Protein AF-A0A954UYK5-F1 (afdb_monomer_lite)

pLDDT: mean 74.98, std 15.89, range [38.41, 96.38]

Sequence (122 aa):
MGLGYKLRANPGLLRFLISVLLWGFVVPGYAGLLPGNFLPNADLELDADGDGQPDGWTHSGPLSAARWEASHAVSGKHNLALADSSLSSWAAWSTEVELPRVMPELEVQWNWGYTITSHNVD

Foldseek 3Di:
DDDDDDPDDDVVVVVVVVVCVVVVPPPPPQLPDPPPDQQPQSNQQDDPVPPQGRPQKDKDWDCQQWDFDQPQDPVSGTDTDGDDPDPPTDIDIDGDGDDPPDDPDDDDDDDDDDDDDDDDDD

Radius of gyration: 23.63 Å; chains: 1; bounding box: 48×68×62 Å

Structure (mmCIF, N/CA/C/O backbone):
data_AF-A0A954UYK5-F1
#
_entry.id   AF-A0A954UYK5-F1
#
loop_
_atom_site.group_PDB
_atom_site.id
_atom_site.type_symbol
_atom_site.label_atom_id
_atom_site.label_alt_id
_atom_site.label_comp_id
_atom_site.label_asym_id
_atom_site.label_entity_id
_atom_site.label_seq_id
_atom_site.pdbx_PDB_ins_code
_atom_site.Cartn_x
_atom_site.Cartn_y
_atom_site.Cartn_z
_atom_site.occupancy
_atom_site.B_iso_or_equiv
_atom_site.auth_seq_id
_atom_site.auth_comp_id
_atom_site.auth_asym_id
_atom_site.auth_atom_id
_atom_site.pdbx_PDB_model_num
ATOM 1 N N . MET A 1 1 ? 9.962 -52.327 48.344 1.00 38.41 1 MET A N 1
ATOM 2 C CA . MET A 1 1 ? 10.567 -51.018 48.678 1.00 38.41 1 MET A CA 1
ATOM 3 C C . MET A 1 1 ? 10.484 -50.136 47.441 1.00 38.41 1 MET A C 1
ATOM 5 O O . MET A 1 1 ? 11.204 -50.400 46.492 1.00 38.41 1 MET A O 1
ATOM 9 N N . GLY A 1 2 ? 9.553 -49.180 47.393 1.00 38.91 2 GLY A N 1
ATOM 10 C CA . GLY A 1 2 ? 9.408 -48.250 46.266 1.00 38.91 2 GLY A CA 1
ATOM 11 C C . GLY A 1 2 ? 9.850 -46.853 46.686 1.00 38.91 2 GLY A C 1
ATOM 12 O O . GLY A 1 2 ? 9.226 -46.255 47.559 1.00 38.91 2 GLY A O 1
ATOM 13 N N . LEU A 1 3 ? 10.940 -46.350 46.107 1.00 40.41 3 LEU A N 1
ATOM 14 C CA . LEU A 1 3 ? 11.409 -44.979 46.306 1.00 40.41 3 LEU A CA 1
ATOM 15 C C . LEU A 1 3 ? 10.519 -44.030 45.491 1.00 40.41 3 LEU A C 1
ATOM 17 O O . LEU A 1 3 ? 10.694 -43.881 44.287 1.00 40.41 3 LEU A O 1
ATOM 21 N N . GLY A 1 4 ? 9.542 -43.405 46.149 1.00 42.91 4 GLY A N 1
ATOM 22 C CA . GLY A 1 4 ? 8.750 -42.326 45.561 1.00 42.91 4 GLY A CA 1
ATOM 23 C C . GLY A 1 4 ? 9.533 -41.015 45.584 1.00 42.91 4 GLY A C 1
ATOM 24 O O . GLY A 1 4 ? 9.696 -40.407 46.643 1.00 42.91 4 GLY A O 1
ATOM 25 N N . TYR A 1 5 ? 10.010 -40.556 44.429 1.00 44.91 5 TYR A N 1
ATOM 26 C CA . TYR A 1 5 ? 10.585 -39.220 44.285 1.00 44.91 5 TYR A CA 1
AT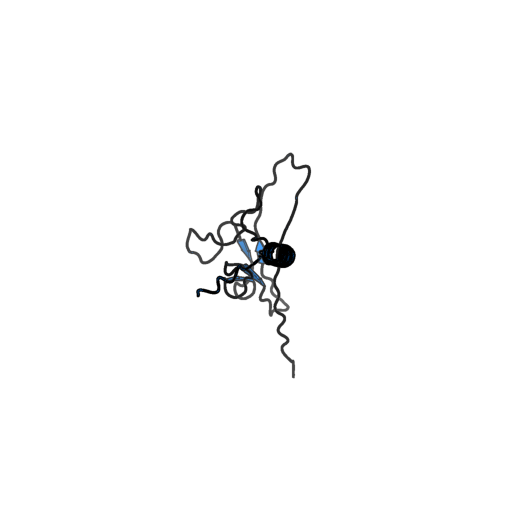OM 27 C C . TYR A 1 5 ? 9.456 -38.179 44.289 1.00 44.91 5 TYR A C 1
ATOM 29 O O . TYR A 1 5 ? 8.646 -38.090 43.369 1.00 44.91 5 TYR A O 1
ATOM 37 N N . LYS A 1 6 ? 9.383 -37.370 45.349 1.00 52.56 6 LYS A N 1
ATOM 38 C CA . LYS A 1 6 ? 8.531 -36.176 45.370 1.00 52.56 6 LYS A CA 1
ATOM 39 C C . LYS A 1 6 ? 9.263 -35.058 44.634 1.00 52.56 6 LYS A C 1
ATOM 41 O O . LYS A 1 6 ? 10.143 -34.420 45.208 1.00 52.56 6 LYS A O 1
ATOM 46 N N . LEU A 1 7 ? 8.903 -34.818 43.375 1.00 47.38 7 LEU A N 1
ATOM 47 C CA . LEU A 1 7 ? 9.317 -33.613 42.656 1.00 47.38 7 LEU A CA 1
ATOM 48 C C . LEU A 1 7 ? 8.713 -32.398 43.376 1.00 47.38 7 LEU A C 1
ATOM 50 O O . LEU A 1 7 ? 7.509 -32.160 43.315 1.00 47.38 7 LEU A O 1
ATOM 54 N N . ARG A 1 8 ? 9.536 -31.644 44.112 1.00 56.22 8 ARG A N 1
ATOM 55 C CA . ARG A 1 8 ? 9.142 -30.329 44.630 1.00 56.22 8 ARG A CA 1
ATOM 56 C C . ARG A 1 8 ? 9.348 -29.317 43.510 1.00 56.22 8 ARG A C 1
ATOM 58 O O . ARG A 1 8 ? 10.484 -29.043 43.136 1.00 56.22 8 ARG A O 1
ATOM 65 N N . ALA A 1 9 ? 8.258 -28.778 42.972 1.00 58.56 9 ALA A N 1
ATOM 66 C CA . ALA A 1 9 ? 8.327 -27.678 42.018 1.00 58.56 9 ALA A CA 1
ATOM 67 C C . ALA A 1 9 ? 9.021 -26.474 42.678 1.00 58.56 9 ALA A C 1
ATOM 69 O O . ALA A 1 9 ? 8.611 -26.031 43.752 1.00 58.56 9 ALA A O 1
ATOM 70 N N . ASN A 1 10 ? 10.086 -25.965 42.054 1.00 66.31 10 ASN A N 1
ATOM 71 C CA . ASN A 1 10 ? 10.761 -24.754 42.504 1.00 66.31 10 ASN A CA 1
ATOM 72 C C . ASN A 1 10 ? 9.931 -23.541 42.044 1.00 66.31 10 ASN A C 1
ATOM 74 O O . ASN A 1 10 ? 9.860 -23.285 40.838 1.00 66.31 10 ASN A O 1
ATOM 78 N N . PRO A 1 11 ? 9.316 -22.775 42.962 1.00 64.06 11 PRO A N 1
ATOM 79 C CA . PRO A 1 11 ? 8.479 -21.637 42.591 1.00 64.06 11 PRO A CA 1
ATOM 80 C C . PRO A 1 11 ? 9.265 -20.540 41.855 1.00 64.06 11 PRO A C 1
ATOM 82 O O . PRO A 1 11 ? 8.666 -19.782 41.098 1.00 64.06 11 PRO A O 1
ATOM 85 N N . GLY A 1 12 ? 10.593 -20.473 42.016 1.00 68.56 12 GLY A N 1
ATOM 86 C CA . GLY A 1 12 ? 11.458 -19.570 41.251 1.00 68.56 12 GLY A CA 1
ATOM 87 C C . GLY A 1 12 ? 11.610 -19.980 39.784 1.00 68.56 12 GLY A C 1
ATOM 88 O O . GLY A 1 12 ? 11.553 -19.125 38.907 1.00 68.56 12 GLY A O 1
ATOM 89 N N . LEU A 1 13 ? 11.711 -21.286 39.507 1.00 65.88 13 LEU A N 1
ATOM 90 C CA . LEU A 1 13 ? 11.772 -21.817 38.140 1.00 65.88 13 LEU A CA 1
ATOM 91 C C . LEU A 1 13 ? 10.428 -21.633 37.420 1.00 65.88 13 LEU A C 1
ATOM 93 O O . LEU A 1 13 ? 10.399 -21.244 36.259 1.00 65.88 13 LEU A O 1
ATOM 97 N N . LEU A 1 14 ? 9.315 -21.841 38.131 1.00 62.91 14 LEU A N 1
ATOM 98 C CA . LEU A 1 14 ? 7.973 -21.612 37.592 1.00 62.91 14 LEU A CA 1
ATOM 99 C C . LEU A 1 14 ? 7.749 -20.133 37.240 1.00 62.91 14 LEU A C 1
ATOM 101 O O . LEU A 1 14 ? 7.229 -19.829 36.173 1.00 62.91 14 LEU A O 1
ATOM 105 N N . ARG A 1 15 ? 8.187 -19.210 38.106 1.00 59.28 15 ARG A N 1
ATOM 106 C CA . ARG A 1 15 ? 8.111 -17.764 37.841 1.00 59.28 15 ARG A CA 1
ATOM 107 C C . ARG A 1 15 ? 8.993 -17.349 36.669 1.00 59.28 15 ARG A C 1
ATOM 109 O O . ARG A 1 15 ? 8.542 -16.577 35.838 1.00 59.28 15 ARG A O 1
ATOM 116 N N . PHE A 1 16 ? 10.207 -17.890 36.570 1.00 65.56 16 PHE A N 1
ATOM 117 C CA . PHE A 1 16 ? 11.097 -17.629 35.440 1.00 65.56 16 PHE A CA 1
ATOM 118 C C . PHE A 1 16 ? 10.498 -18.118 34.114 1.00 65.56 16 PHE A C 1
ATOM 120 O O . PHE A 1 16 ? 10.475 -17.367 33.145 1.00 65.56 16 PHE A O 1
ATOM 127 N N . LEU A 1 17 ? 9.936 -19.331 34.084 1.00 65.81 17 LEU A N 1
ATOM 128 C CA . LEU A 1 17 ? 9.282 -19.876 32.892 1.00 65.81 17 LEU A CA 1
ATOM 129 C C . LEU A 1 17 ? 8.042 -19.067 32.489 1.00 65.81 17 LEU A C 1
ATOM 131 O O . LEU A 1 17 ? 7.864 -18.812 31.305 1.00 65.81 17 LEU A O 1
ATOM 135 N N . ILE A 1 18 ? 7.231 -18.603 33.447 1.00 64.50 18 ILE A N 1
ATOM 136 C CA . ILE A 1 18 ? 6.086 -17.717 33.169 1.00 64.50 18 ILE A CA 1
ATOM 137 C C . ILE A 1 18 ? 6.559 -16.362 32.621 1.00 64.50 18 ILE A C 1
ATOM 139 O O . ILE A 1 18 ? 5.990 -15.870 31.653 1.00 64.50 18 ILE A O 1
ATOM 143 N N . SER A 1 19 ? 7.618 -15.773 33.184 1.00 60.84 19 SER A N 1
ATOM 144 C CA . SER A 1 19 ? 8.166 -14.500 32.697 1.00 60.84 19 SER A CA 1
ATOM 145 C C . SER A 1 19 ? 8.740 -14.609 31.281 1.00 60.84 19 SER A C 1
ATOM 147 O O . SER A 1 19 ? 8.530 -13.709 30.474 1.00 60.84 19 SER A O 1
ATOM 149 N N . VAL A 1 20 ? 9.418 -15.716 30.957 1.00 60.50 20 VAL A N 1
ATOM 150 C CA . VAL A 1 20 ? 9.919 -15.992 29.598 1.00 60.50 20 VAL A CA 1
ATOM 151 C C . VAL A 1 20 ? 8.761 -16.250 28.626 1.00 60.50 20 VAL A C 1
ATOM 153 O O . VAL A 1 20 ? 8.803 -15.777 27.493 1.00 60.50 20 VAL A O 1
ATOM 156 N N . LEU A 1 21 ? 7.692 -16.919 29.074 1.00 58.28 21 LEU A N 1
ATOM 157 C CA . LEU A 1 21 ? 6.490 -17.145 28.267 1.00 58.28 21 LEU A CA 1
ATOM 158 C C . LEU A 1 21 ? 5.724 -15.841 27.978 1.00 58.28 21 LEU A C 1
ATOM 160 O O . LEU A 1 21 ? 5.160 -15.704 26.902 1.00 58.28 21 LEU A O 1
ATOM 164 N N . LEU A 1 22 ? 5.717 -14.876 28.906 1.00 55.53 22 LEU A N 1
ATOM 165 C CA . LEU A 1 22 ? 5.015 -13.593 28.742 1.00 55.53 22 LEU A CA 1
ATOM 166 C C . LEU A 1 22 ? 5.802 -12.561 27.916 1.00 55.53 22 LEU A C 1
ATOM 168 O O . LEU A 1 22 ? 5.189 -11.720 27.270 1.00 55.53 22 LEU A O 1
ATOM 172 N N . TRP A 1 23 ? 7.138 -12.627 27.899 1.00 46.75 23 TRP A N 1
ATOM 173 C CA . TRP A 1 23 ? 7.978 -11.755 27.060 1.00 46.75 23 TRP A CA 1
ATOM 174 C C . TRP A 1 23 ? 8.178 -12.282 25.631 1.00 46.75 23 TRP A C 1
ATOM 176 O O . TRP A 1 23 ? 8.479 -11.503 24.731 1.00 46.75 23 TRP A O 1
ATOM 186 N N . GLY A 1 24 ? 8.003 -13.588 25.403 1.00 44.66 24 GLY A N 1
ATOM 187 C CA . GLY A 1 24 ? 8.204 -14.220 24.093 1.00 44.66 24 GLY A CA 1
ATOM 188 C C . GLY A 1 24 ? 7.113 -13.948 23.049 1.00 44.66 24 GLY A C 1
ATOM 189 O O . GLY A 1 24 ? 7.281 -14.340 21.900 1.00 44.66 24 GLY A O 1
ATOM 190 N N . PHE A 1 25 ? 6.016 -13.280 23.420 1.00 47.06 25 PHE A N 1
ATOM 191 C CA . PHE A 1 25 ? 4.889 -12.971 22.530 1.00 47.06 25 PHE A CA 1
ATOM 192 C C . PHE A 1 25 ? 4.683 -11.464 22.352 1.00 47.06 25 PHE A C 1
ATOM 194 O O . PHE A 1 25 ? 3.552 -10.979 22.360 1.00 47.06 25 PHE A O 1
ATOM 201 N N . VAL A 1 26 ? 5.757 -10.702 22.124 1.00 45.03 26 VAL A N 1
ATOM 202 C CA . VAL A 1 26 ? 5.592 -9.466 21.346 1.00 45.03 26 VAL A CA 1
ATOM 203 C C . VAL A 1 26 ? 5.371 -9.905 19.904 1.00 45.03 26 VAL A C 1
ATOM 205 O O . VAL A 1 26 ? 6.298 -9.992 19.103 1.00 45.03 26 VAL A O 1
ATOM 208 N N . VAL A 1 27 ? 4.133 -10.289 19.603 1.00 51.66 27 VAL A N 1
ATOM 209 C CA . VAL A 1 27 ? 3.691 -10.454 18.224 1.00 51.66 27 VAL A CA 1
ATOM 210 C C . VAL A 1 27 ? 3.834 -9.067 17.597 1.00 51.66 27 VAL A C 1
ATOM 212 O O . VAL A 1 27 ? 3.287 -8.121 18.172 1.00 51.66 27 VAL A O 1
ATOM 215 N N . PRO A 1 28 ? 4.595 -8.894 16.499 1.00 54.81 28 PRO A N 1
ATOM 216 C CA . PRO A 1 28 ? 4.619 -7.628 15.781 1.00 54.81 28 PRO A CA 1
ATOM 217 C C . PRO A 1 28 ? 3.167 -7.236 15.543 1.00 54.81 28 PRO A C 1
ATOM 219 O O . PRO A 1 28 ? 2.426 -8.024 14.956 1.00 54.81 28 PRO A O 1
ATOM 222 N N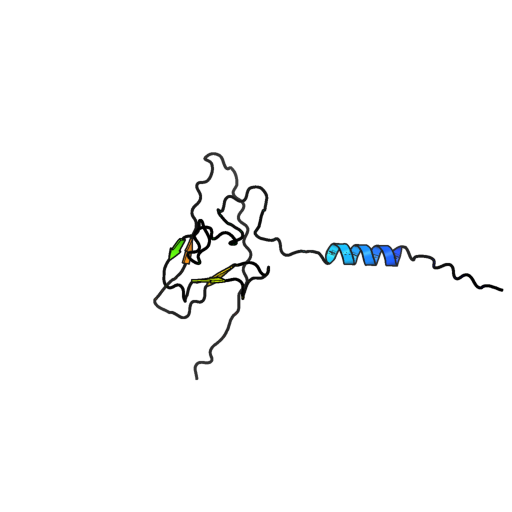 . GLY A 1 29 ? 2.739 -6.099 16.099 1.00 49.84 29 GLY A N 1
ATOM 223 C CA . GLY A 1 29 ? 1.351 -5.665 16.014 1.00 49.84 29 GLY A CA 1
ATOM 224 C C . GLY A 1 29 ? 0.931 -5.690 14.553 1.00 49.84 29 GLY A C 1
ATOM 225 O O . GLY A 1 29 ? 1.469 -4.940 13.739 1.00 49.84 29 GLY A O 1
ATOM 226 N N . TYR A 1 30 ? 0.043 -6.621 14.204 1.00 56.47 30 TYR A N 1
ATOM 227 C CA . TYR A 1 30 ? -0.464 -6.728 12.850 1.00 56.47 30 TYR A CA 1
ATOM 228 C C . TYR A 1 30 ? -1.179 -5.413 12.524 1.00 56.47 30 TYR A C 1
ATOM 230 O O . TYR A 1 30 ? -1.981 -4.935 13.319 1.00 56.47 30 TYR A O 1
ATOM 238 N N . ALA A 1 31 ? -0.921 -4.842 11.344 1.00 53.12 31 ALA A N 1
ATOM 239 C CA . ALA A 1 31 ? -1.665 -3.675 10.852 1.00 53.12 31 ALA A CA 1
ATOM 240 C C . ALA A 1 31 ? -3.180 -3.958 10.718 1.00 53.12 31 ALA A C 1
ATOM 242 O O . ALA A 1 31 ? -3.999 -3.042 10.637 1.00 53.12 31 ALA A O 1
ATOM 243 N N . GLY A 1 32 ? -3.562 -5.239 10.759 1.00 53.28 32 GLY A N 1
ATOM 244 C CA . GLY A 1 32 ? -4.939 -5.673 10.896 1.00 53.28 32 GLY A CA 1
ATOM 245 C C . GLY A 1 32 ? -5.481 -5.413 12.300 1.00 53.28 32 GLY A C 1
ATOM 246 O O . GLY A 1 32 ? -5.211 -6.175 13.225 1.00 53.28 32 GLY A O 1
ATOM 247 N N 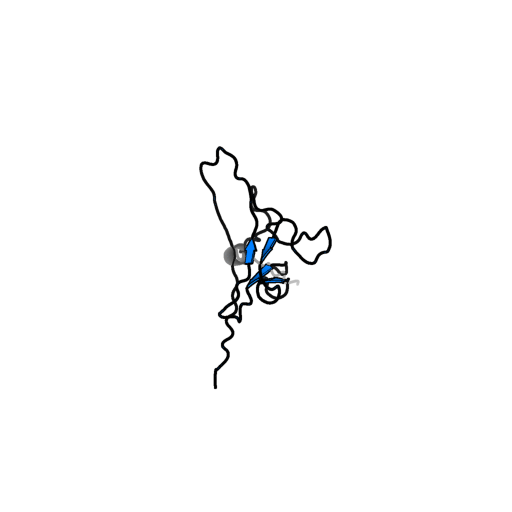. LEU A 1 33 ? -6.354 -4.406 12.378 1.00 54.41 33 LEU A N 1
ATOM 248 C CA . LEU A 1 33 ? -7.404 -4.248 13.390 1.00 54.41 33 LEU A CA 1
ATOM 249 C C . LEU A 1 33 ? -6.968 -3.680 14.744 1.00 54.41 33 LEU A C 1
ATOM 251 O O . LEU A 1 33 ? -7.379 -4.174 15.794 1.00 54.41 33 LEU A O 1
ATOM 255 N N . LEU A 1 34 ? -6.263 -2.547 14.741 1.00 64.38 34 LEU A N 1
ATOM 256 C CA . LEU A 1 34 ? -6.528 -1.596 15.822 1.00 64.38 34 LEU A CA 1
ATOM 257 C C . LEU A 1 34 ? -8.014 -1.196 15.731 1.00 64.38 34 LEU A C 1
ATOM 259 O O . LEU A 1 34 ? -8.465 -0.805 14.646 1.00 64.38 34 LEU A O 1
ATOM 263 N N . PRO A 1 35 ? -8.808 -1.334 16.811 1.00 67.81 35 PRO A N 1
ATOM 264 C CA . PRO A 1 35 ? -10.184 -0.855 16.816 1.00 67.81 35 PRO A CA 1
ATOM 265 C C . PRO A 1 35 ? -10.218 0.621 16.408 1.00 67.81 35 PRO A C 1
ATOM 267 O O . PRO A 1 35 ? -9.541 1.440 17.019 1.00 67.81 35 PRO A O 1
ATOM 270 N N . GLY A 1 36 ? -10.990 0.952 15.372 1.00 72.19 36 GLY A N 1
ATOM 271 C CA . GLY A 1 36 ? -11.055 2.317 14.841 1.00 72.19 36 GLY A CA 1
ATOM 272 C C . GLY A 1 36 ? -10.054 2.643 13.727 1.00 72.19 36 GLY A C 1
ATOM 273 O O . GLY A 1 36 ? -9.856 3.819 13.449 1.00 72.19 36 GLY A O 1
ATOM 274 N N . ASN A 1 37 ? -9.440 1.652 13.068 1.00 79.75 37 ASN A N 1
ATOM 275 C CA . ASN A 1 37 ? -8.678 1.918 11.846 1.00 79.75 37 ASN A CA 1
ATOM 276 C C . ASN A 1 37 ? -9.610 2.451 10.739 1.00 79.75 37 ASN A C 1
ATOM 278 O O . ASN A 1 37 ? -10.592 1.801 10.380 1.00 79.75 37 ASN A O 1
ATOM 282 N N . PHE A 1 38 ? -9.301 3.643 10.231 1.00 83.50 38 PHE A N 1
ATOM 283 C CA . PHE A 1 38 ? -10.084 4.322 9.199 1.00 83.50 38 PHE A CA 1
ATOM 284 C C . PHE A 1 38 ? -9.642 3.954 7.781 1.00 83.50 38 PHE A C 1
ATOM 286 O O . PHE A 1 38 ? -10.384 4.204 6.835 1.00 83.50 38 PHE A O 1
ATOM 293 N N . LEU A 1 39 ? -8.448 3.378 7.614 1.00 87.38 39 LEU A N 1
ATOM 294 C CA . LEU A 1 39 ? -7.954 3.016 6.292 1.00 87.38 39 LEU A CA 1
ATOM 295 C C . LEU A 1 39 ? -8.758 1.830 5.734 1.00 87.38 39 LEU A C 1
ATOM 297 O O . LEU A 1 39 ? -8.874 0.802 6.413 1.00 87.38 39 LEU A O 1
ATOM 301 N N . PRO A 1 40 ? -9.304 1.938 4.510 1.00 88.88 40 PRO A N 1
ATOM 302 C CA . PRO A 1 40 ? -9.928 0.798 3.857 1.00 88.88 40 PRO A CA 1
ATOM 303 C C . PRO A 1 40 ? -8.871 -0.280 3.607 1.00 88.88 40 PRO A C 1
ATOM 305 O O . PRO A 1 40 ? -7.731 0.028 3.262 1.00 88.88 40 PRO A O 1
ATOM 308 N N . ASN A 1 41 ? -9.251 -1.547 3.806 1.00 90.19 41 ASN A N 1
ATOM 309 C CA . ASN A 1 41 ? -8.390 -2.700 3.523 1.00 90.19 41 ASN A CA 1
ATOM 310 C C . ASN A 1 41 ? -6.962 -2.539 4.091 1.00 90.19 41 ASN A C 1
ATOM 312 O O . ASN A 1 41 ? -5.964 -2.751 3.407 1.00 90.19 41 ASN A O 1
ATOM 316 N N . ALA A 1 42 ? -6.853 -2.078 5.342 1.00 87.44 42 ALA A N 1
ATOM 317 C CA . ALA A 1 42 ? -5.569 -1.716 5.945 1.00 87.44 42 ALA A CA 1
ATOM 318 C C . ALA A 1 42 ? -4.612 -2.902 6.154 1.00 87.44 42 ALA A C 1
ATOM 320 O O . ALA A 1 42 ? -3.425 -2.698 6.410 1.00 87.44 42 ALA A O 1
ATOM 321 N N . ASP A 1 43 ? -5.121 -4.134 6.093 1.00 87.00 43 ASP A N 1
ATOM 322 C CA . ASP A 1 43 ? -4.306 -5.343 6.128 1.00 87.00 43 ASP A CA 1
ATOM 323 C C . ASP A 1 43 ? -3.939 -5.877 4.739 1.00 87.00 43 ASP A C 1
ATOM 325 O O . ASP A 1 43 ? -3.155 -6.819 4.686 1.00 87.00 43 ASP A O 1
ATOM 329 N N . LEU A 1 44 ? -4.420 -5.227 3.669 1.00 91.62 44 LEU A N 1
ATOM 330 C CA . LEU A 1 44 ? -4.065 -5.464 2.267 1.00 91.62 44 LEU A CA 1
ATOM 331 C C . LEU A 1 44 ? -4.441 -6.856 1.749 1.00 91.62 44 LEU A C 1
ATOM 333 O O . LEU A 1 44 ? -3.815 -7.339 0.812 1.00 91.62 44 LEU A O 1
ATOM 337 N N . GLU A 1 45 ? -5.434 -7.511 2.349 1.00 92.38 45 GLU A N 1
ATOM 338 C CA . GLU A 1 45 ? -5.807 -8.890 2.000 1.00 92.38 45 GLU A CA 1
ATOM 339 C C . GLU A 1 45 ? -7.033 -8.986 1.089 1.00 92.38 45 GLU A C 1
ATOM 341 O O . GLU A 1 45 ? -7.326 -10.066 0.573 1.00 92.38 45 GLU A O 1
ATOM 346 N N . LEU A 1 46 ? -7.778 -7.894 0.918 1.00 94.06 46 LEU A N 1
ATOM 347 C CA . LEU A 1 46 ? -8.973 -7.880 0.081 1.00 94.06 46 LEU A CA 1
ATOM 348 C C . LEU A 1 46 ? -8.627 -7.504 -1.367 1.00 94.06 46 LEU A C 1
ATOM 350 O O . LEU A 1 46 ? -8.055 -6.444 -1.594 1.00 94.06 46 LEU A O 1
ATOM 354 N N . ASP A 1 47 ? -9.026 -8.362 -2.303 1.00 95.25 47 ASP A N 1
ATOM 355 C CA . ASP A 1 47 ? -9.048 -8.167 -3.762 1.00 95.25 47 ASP A CA 1
ATOM 356 C C . ASP A 1 47 ? -10.302 -8.892 -4.266 1.00 95.25 47 ASP A C 1
ATOM 358 O O . ASP A 1 47 ? -10.300 -10.105 -4.513 1.00 95.25 47 ASP A O 1
ATOM 362 N N . ALA A 1 48 ? -11.441 -8.198 -4.216 1.00 96.38 48 ALA A N 1
ATOM 363 C CA . ALA A 1 48 ? -12.735 -8.811 -4.493 1.00 96.38 48 ALA A CA 1
ATOM 364 C C . ALA A 1 48 ? -13.037 -8.884 -5.994 1.00 96.38 48 ALA A C 1
ATOM 366 O O . ALA A 1 48 ? -13.826 -9.744 -6.407 1.00 96.38 48 ALA A O 1
ATOM 367 N N . ASP A 1 49 ? -12.457 -7.989 -6.795 1.00 95.31 49 ASP A N 1
ATOM 368 C CA . ASP A 1 49 ? -12.647 -7.955 -8.246 1.00 95.31 49 ASP A CA 1
ATOM 369 C C . ASP A 1 49 ? -11.607 -8.787 -9.021 1.00 95.31 49 ASP A C 1
ATOM 371 O O . ASP A 1 49 ? -11.846 -9.121 -10.189 1.00 95.31 49 ASP A O 1
ATOM 375 N N . GLY A 1 50 ? -10.546 -9.246 -8.351 1.00 93.94 50 GLY A N 1
ATOM 376 C CA . GLY A 1 50 ? -9.538 -10.157 -8.883 1.00 93.94 50 GLY A CA 1
ATOM 377 C C . GLY A 1 50 ? -8.581 -9.480 -9.859 1.00 93.94 50 GLY A C 1
ATOM 378 O O . GLY A 1 50 ? -8.044 -10.159 -10.746 1.00 93.94 50 GLY A O 1
ATOM 379 N N . ASP A 1 51 ? -8.408 -8.162 -9.758 1.00 91.19 51 ASP A N 1
ATOM 380 C CA . ASP A 1 51 ? -7.564 -7.381 -10.662 1.00 91.19 51 ASP A CA 1
ATOM 381 C C . ASP A 1 51 ? -6.067 -7.428 -10.291 1.00 91.19 51 ASP A C 1
ATOM 383 O O . ASP A 1 51 ? -5.216 -6.957 -11.058 1.00 91.19 51 ASP A O 1
ATOM 387 N N . GLY A 1 52 ? -5.733 -8.070 -9.166 1.00 89.56 52 GLY A N 1
ATOM 388 C CA . GLY A 1 52 ? -4.369 -8.170 -8.666 1.00 89.56 52 GLY A CA 1
ATOM 389 C C . GLY A 1 52 ? -3.900 -6.902 -7.955 1.00 89.56 52 GLY A C 1
ATOM 390 O O . GLY A 1 52 ? -2.695 -6.624 -7.957 1.00 89.56 52 GLY A O 1
ATOM 391 N N . GLN A 1 53 ? -4.821 -6.135 -7.369 1.00 91.69 53 GLN A N 1
ATOM 392 C CA . GLN A 1 53 ? -4.562 -4.969 -6.530 1.00 91.69 53 GLN A CA 1
ATOM 393 C C . GLN A 1 53 ? -5.399 -5.037 -5.241 1.00 91.69 53 GLN A C 1
ATOM 395 O O . GLN A 1 53 ? -6.465 -5.646 -5.217 1.00 91.69 53 GLN A O 1
ATOM 400 N N . PRO A 1 54 ? -4.946 -4.406 -4.141 1.00 94.81 54 PRO A N 1
ATOM 401 C CA . PRO A 1 54 ? -5.737 -4.371 -2.926 1.00 94.81 54 PRO A CA 1
ATOM 402 C C . PRO A 1 54 ? -6.915 -3.401 -3.082 1.00 94.81 54 PRO A C 1
ATOM 404 O O . PRO A 1 54 ? -6.723 -2.205 -3.324 1.00 94.81 54 PRO A O 1
ATOM 407 N N . ASP A 1 55 ? -8.129 -3.893 -2.842 1.00 94.12 55 ASP A N 1
ATOM 408 C CA . ASP A 1 55 ? -9.359 -3.099 -2.858 1.00 94.12 55 ASP A CA 1
ATOM 409 C C . ASP A 1 55 ? -9.223 -1.854 -1.968 1.00 94.12 55 ASP A C 1
ATOM 411 O O . ASP A 1 55 ? -8.729 -1.925 -0.840 1.00 94.12 55 ASP A O 1
ATOM 415 N N . GLY A 1 56 ? -9.706 -0.706 -2.446 1.00 93.25 56 GLY A N 1
ATOM 416 C CA . GLY A 1 56 ? -9.653 0.563 -1.708 1.00 93.25 56 GLY A CA 1
ATOM 417 C C . GLY A 1 56 ? -8.321 1.310 -1.808 1.00 93.25 56 GLY A C 1
ATOM 418 O O . GLY A 1 56 ? -8.223 2.425 -1.298 1.00 93.25 56 GLY A O 1
ATOM 419 N N . TRP A 1 57 ? -7.331 0.753 -2.505 1.00 94.56 57 TRP A N 1
ATOM 420 C CA . TRP A 1 57 ? -6.065 1.415 -2.802 1.00 94.56 57 TRP A CA 1
ATOM 421 C C . TRP A 1 57 ? -5.953 1.733 -4.292 1.00 94.56 57 TRP A C 1
ATOM 423 O O . TRP A 1 57 ? -6.525 1.071 -5.149 1.00 94.56 57 TRP A O 1
ATOM 433 N N . THR A 1 58 ? -5.214 2.790 -4.608 1.00 94.06 58 THR A N 1
ATOM 434 C CA . THR A 1 58 ? -4.936 3.228 -5.976 1.00 94.06 58 THR A CA 1
ATOM 435 C C . THR A 1 58 ? -3.445 3.129 -6.243 1.00 94.06 58 THR A C 1
ATOM 437 O O . THR A 1 58 ? -2.632 3.646 -5.473 1.00 94.06 58 THR A O 1
ATOM 440 N N . HIS A 1 59 ? -3.091 2.499 -7.359 1.00 93.25 59 HIS A N 1
ATOM 441 C CA . HIS A 1 59 ? -1.726 2.464 -7.859 1.00 93.25 59 HIS A CA 1
ATOM 442 C C . HIS A 1 59 ? -1.449 3.627 -8.818 1.00 93.25 59 HIS A C 1
ATOM 444 O O . HIS A 1 59 ? -2.282 3.997 -9.647 1.00 93.25 59 HIS A O 1
ATOM 450 N N . SER A 1 60 ? -0.244 4.183 -8.749 1.00 92.12 60 SER A N 1
ATOM 451 C CA . SER A 1 60 ? 0.279 5.147 -9.715 1.00 92.12 60 SER A CA 1
ATOM 452 C C . SER A 1 60 ? 1.685 4.757 -10.149 1.00 92.12 60 SER A C 1
ATOM 454 O O . SER A 1 60 ? 2.504 4.357 -9.328 1.00 92.12 60 SER A O 1
ATOM 456 N N . GLY A 1 61 ? 1.983 4.934 -11.437 1.00 89.94 61 GLY A N 1
ATOM 457 C CA . GLY A 1 61 ? 3.293 4.624 -12.011 1.00 89.94 61 GLY A CA 1
ATOM 458 C C . GLY A 1 61 ? 3.434 3.170 -12.484 1.00 89.94 61 GLY A C 1
ATOM 459 O O . GLY A 1 61 ? 2.433 2.500 -12.741 1.00 89.94 61 GLY A O 1
ATOM 460 N N . PRO A 1 62 ? 4.670 2.682 -12.692 1.00 87.88 62 PRO A N 1
ATOM 461 C CA . PRO A 1 62 ? 4.925 1.310 -13.135 1.00 87.88 62 PRO A CA 1
ATOM 462 C C . PRO A 1 62 ? 4.786 0.279 -12.003 1.00 87.88 62 PRO A C 1
ATOM 464 O O . PRO A 1 62 ? 5.451 0.398 -10.977 1.00 87.88 62 PRO A O 1
ATOM 467 N N . LEU A 1 63 ? 4.034 -0.805 -12.240 1.00 82.25 63 LEU A N 1
ATOM 468 C CA . LEU A 1 63 ? 3.867 -1.921 -11.284 1.00 82.25 63 LEU A CA 1
ATOM 469 C C . LEU A 1 63 ? 5.187 -2.629 -10.936 1.00 82.25 63 LEU A C 1
ATOM 471 O O . LEU A 1 63 ? 5.305 -3.307 -9.923 1.00 82.25 63 LEU A O 1
ATOM 475 N N . SER A 1 64 ? 6.220 -2.482 -11.769 1.00 85.06 64 SER A N 1
ATOM 476 C CA . SER A 1 64 ? 7.552 -3.001 -11.453 1.00 85.06 64 SER A CA 1
ATOM 477 C C . SER A 1 64 ? 8.216 -2.264 -10.285 1.00 85.06 64 SER A C 1
ATOM 479 O O . SER A 1 64 ? 9.071 -2.868 -9.633 1.00 85.06 64 SER A O 1
ATOM 481 N N . ALA A 1 65 ? 7.830 -1.004 -10.043 1.00 87.81 65 ALA A N 1
ATOM 482 C CA . ALA A 1 65 ? 8.426 -0.095 -9.066 1.00 87.81 65 ALA A CA 1
ATOM 483 C C . ALA A 1 65 ? 7.612 0.055 -7.769 1.00 87.81 65 ALA A C 1
ATOM 485 O O . ALA A 1 65 ? 8.195 0.362 -6.732 1.00 87.81 65 ALA A O 1
ATOM 486 N N . ALA A 1 66 ? 6.305 -0.214 -7.790 1.00 89.94 66 ALA A N 1
ATOM 487 C CA . ALA A 1 66 ? 5.486 -0.370 -6.590 1.00 89.94 66 ALA A CA 1
ATOM 488 C C . ALA A 1 66 ? 4.602 -1.615 -6.733 1.00 89.94 66 ALA A C 1
ATOM 490 O O . ALA A 1 66 ? 3.875 -1.760 -7.710 1.00 89.94 66 ALA A O 1
ATOM 491 N N . ARG A 1 67 ? 4.698 -2.542 -5.780 1.00 89.31 67 ARG A N 1
ATOM 492 C CA . ARG A 1 67 ? 4.115 -3.887 -5.865 1.00 89.31 67 ARG A CA 1
ATOM 493 C C . ARG A 1 67 ? 3.204 -4.156 -4.685 1.00 89.31 67 ARG A C 1
ATOM 495 O O . ARG A 1 67 ? 3.445 -3.645 -3.594 1.00 89.31 67 ARG A O 1
ATOM 502 N N . TRP A 1 68 ? 2.200 -4.985 -4.918 1.00 92.94 68 TRP A N 1
ATOM 503 C CA . TRP A 1 68 ? 1.413 -5.629 -3.880 1.00 92.94 68 TRP A CA 1
ATOM 504 C C . TRP A 1 68 ? 1.797 -7.111 -3.868 1.00 92.94 68 TRP A C 1
ATOM 506 O O . TRP A 1 68 ? 1.609 -7.809 -4.864 1.00 92.94 68 TRP A O 1
ATOM 516 N N . GLU A 1 69 ? 2.467 -7.567 -2.808 1.00 89.50 69 GLU A N 1
ATOM 517 C CA . GLU A 1 69 ? 3.093 -8.898 -2.784 1.00 89.50 69 GLU A CA 1
ATOM 518 C C . GLU A 1 69 ? 3.191 -9.488 -1.371 1.00 89.50 69 GLU A C 1
ATOM 520 O O . GLU A 1 69 ? 3.238 -8.768 -0.382 1.00 89.50 69 GLU A O 1
ATOM 525 N N . ALA A 1 70 ? 3.263 -10.817 -1.258 1.00 88.19 70 ALA A N 1
ATOM 526 C CA . ALA A 1 70 ? 3.413 -11.506 0.031 1.00 88.19 70 ALA A CA 1
ATOM 527 C C . ALA A 1 70 ? 4.865 -11.914 0.353 1.00 88.19 70 ALA A C 1
ATOM 529 O O . ALA A 1 70 ? 5.187 -12.269 1.488 1.00 88.19 70 ALA A O 1
ATOM 530 N N . SER A 1 71 ? 5.772 -11.879 -0.631 1.00 82.75 71 SER A N 1
ATOM 531 C CA . SER A 1 71 ? 7.120 -12.459 -0.515 1.00 82.75 71 SER A CA 1
ATOM 532 C C . SER A 1 71 ? 8.057 -11.713 0.437 1.00 82.75 71 SER A C 1
ATOM 534 O O . SER A 1 71 ? 9.016 -12.306 0.926 1.00 82.75 71 SER A O 1
ATOM 536 N N . HIS A 1 72 ? 7.792 -10.434 0.708 1.00 74.38 72 HIS A N 1
ATOM 537 C CA . HIS A 1 72 ? 8.646 -9.579 1.543 1.00 74.38 72 HIS A CA 1
ATOM 538 C C . HIS A 1 72 ? 7.908 -9.012 2.763 1.00 74.38 72 HIS A C 1
ATOM 540 O O . HIS A 1 72 ? 8.312 -7.998 3.337 1.00 74.38 72 HIS A O 1
ATOM 546 N N . ALA A 1 73 ? 6.813 -9.652 3.169 1.00 74.38 73 ALA A N 1
ATOM 547 C CA . ALA A 1 73 ? 6.019 -9.206 4.299 1.00 74.38 73 ALA A CA 1
ATOM 548 C C . ALA A 1 73 ? 6.492 -9.813 5.623 1.00 74.38 73 ALA A C 1
ATOM 550 O O . ALA A 1 73 ? 6.768 -11.006 5.731 1.00 74.38 73 ALA A O 1
ATOM 551 N N . VAL A 1 74 ? 6.495 -8.989 6.672 1.00 66.81 74 VAL A N 1
ATOM 552 C CA . VAL A 1 74 ? 6.849 -9.402 8.043 1.00 66.81 74 VAL A CA 1
ATOM 553 C C . VAL A 1 74 ? 5.855 -10.430 8.608 1.00 66.81 74 VAL A C 1
ATOM 555 O O . VAL A 1 74 ? 6.198 -11.218 9.484 1.00 66.81 74 VAL A O 1
ATOM 558 N N . SER A 1 75 ? 4.619 -10.431 8.111 1.00 70.00 75 SER A N 1
ATOM 559 C CA . SER A 1 75 ? 3.490 -11.194 8.654 1.00 70.00 75 SER A CA 1
ATOM 560 C C . SER A 1 75 ? 3.047 -12.380 7.791 1.00 70.00 75 SER A C 1
ATOM 562 O O . SER A 1 75 ? 2.084 -13.04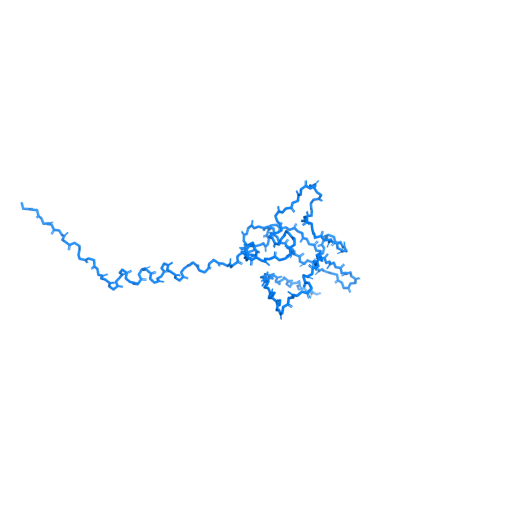7 8.163 1.00 70.00 75 SER A O 1
ATOM 564 N N . GLY A 1 76 ? 3.694 -12.641 6.648 1.00 76.50 76 GLY A N 1
ATOM 565 C CA . GLY A 1 76 ? 3.216 -13.623 5.659 1.00 76.50 76 GLY A CA 1
ATOM 566 C C . GLY A 1 76 ? 1.896 -13.241 4.967 1.00 76.50 76 GLY A C 1
ATOM 567 O O . GLY A 1 76 ? 1.320 -14.066 4.267 1.00 76.50 76 GLY A O 1
ATOM 568 N N . LYS A 1 77 ? 1.425 -12.010 5.192 1.00 85.62 77 LYS A N 1
ATOM 569 C CA . LYS A 1 77 ? 0.332 -11.339 4.477 1.00 85.62 77 LYS A CA 1
ATOM 570 C C . LYS A 1 77 ? 0.880 -10.547 3.290 1.00 85.62 77 LYS A C 1
ATOM 572 O O . LYS A 1 77 ? 2.095 -10.473 3.130 1.00 85.62 77 LYS A O 1
ATOM 577 N N . HIS A 1 78 ? 0.033 -9.933 2.483 1.00 91.12 78 HIS A N 1
ATOM 578 C CA . HIS A 1 78 ? 0.484 -8.990 1.473 1.00 91.12 78 HIS A CA 1
ATOM 579 C C . HIS A 1 78 ? 1.045 -7.707 2.109 1.00 91.12 78 HIS A C 1
ATOM 581 O O . HIS A 1 78 ? 0.695 -7.311 3.224 1.00 91.12 78 HIS A O 1
ATOM 587 N N . ASN A 1 79 ? 1.954 -7.050 1.394 1.00 89.88 79 ASN A N 1
ATOM 588 C CA . ASN A 1 79 ? 2.492 -5.736 1.711 1.00 89.88 79 ASN A CA 1
ATOM 589 C C . ASN A 1 79 ? 2.449 -4.825 0.475 1.00 89.88 79 ASN A C 1
ATOM 591 O O . ASN A 1 79 ? 2.267 -5.286 -0.650 1.00 89.88 79 ASN A O 1
ATOM 595 N N . LEU A 1 80 ? 2.639 -3.523 0.699 1.00 90.75 80 LEU A N 1
ATOM 596 C CA . LEU A 1 80 ? 2.944 -2.564 -0.359 1.00 90.75 80 LEU A CA 1
ATOM 597 C C . LEU A 1 80 ? 4.462 -2.381 -0.395 1.00 90.75 80 LEU A C 1
ATOM 599 O O . LEU A 1 80 ? 5.047 -1.815 0.531 1.00 90.75 80 LEU A O 1
ATOM 603 N N . ALA A 1 81 ? 5.103 -2.889 -1.440 1.00 87.75 81 ALA A N 1
ATOM 604 C CA . ALA A 1 81 ? 6.547 -2.839 -1.613 1.00 87.75 81 ALA A CA 1
ATOM 605 C C . ALA A 1 81 ? 6.932 -1.762 -2.630 1.00 87.75 81 ALA A C 1
ATOM 607 O O . ALA A 1 81 ? 6.365 -1.692 -3.718 1.00 87.75 81 ALA A O 1
ATOM 608 N N . LEU A 1 82 ? 7.933 -0.947 -2.300 1.00 86.31 82 LEU A N 1
ATOM 609 C CA . LEU A 1 82 ? 8.576 -0.038 -3.247 1.00 86.31 82 LEU A CA 1
ATOM 610 C C . LEU A 1 82 ? 9.880 -0.679 -3.726 1.00 86.31 82 LEU A C 1
ATOM 612 O O . LEU A 1 82 ? 10.789 -0.930 -2.937 1.00 86.31 82 LEU A O 1
ATOM 616 N N . ALA A 1 83 ? 9.952 -0.955 -5.023 1.00 79.94 83 ALA A N 1
ATOM 617 C CA . ALA A 1 83 ? 11.084 -1.557 -5.715 1.00 79.94 83 ALA A CA 1
ATOM 618 C C . ALA A 1 83 ? 11.580 -0.599 -6.806 1.00 79.94 83 ALA A C 1
ATOM 620 O O . ALA A 1 83 ? 11.531 -0.903 -7.997 1.00 79.94 83 ALA A O 1
ATOM 621 N N . ASP A 1 84 ? 12.010 0.591 -6.395 1.00 73.31 84 ASP A N 1
ATOM 622 C CA . ASP A 1 84 ? 12.451 1.621 -7.325 1.00 73.31 84 ASP A CA 1
ATOM 623 C C . ASP A 1 84 ? 13.914 1.411 -7.737 1.00 73.31 84 ASP A C 1
ATOM 625 O O . ASP A 1 84 ? 14.825 1.392 -6.908 1.00 73.31 84 ASP A O 1
ATOM 629 N N . SER A 1 85 ? 14.134 1.245 -9.038 1.00 75.62 85 SER A N 1
ATOM 630 C CA . SER A 1 85 ? 15.461 1.186 -9.657 1.00 75.62 85 SER A CA 1
ATOM 631 C C . SER A 1 85 ? 15.675 2.314 -10.669 1.00 75.62 85 SER A C 1
ATOM 633 O O . SER A 1 85 ? 16.613 2.258 -11.466 1.00 75.62 85 SER A O 1
ATOM 635 N N . SER A 1 86 ? 14.773 3.292 -10.709 1.00 77.00 86 SER A N 1
ATOM 636 C CA . SER A 1 86 ? 14.749 4.357 -11.701 1.00 77.00 86 SER A CA 1
ATOM 637 C C . SER A 1 86 ? 15.157 5.689 -11.088 1.00 77.00 86 SER A C 1
ATOM 639 O O . SER A 1 86 ? 14.885 5.982 -9.933 1.00 77.00 86 SER A O 1
ATOM 641 N N . LEU A 1 87 ? 15.802 6.533 -11.893 1.00 79.00 87 LEU A N 1
ATOM 642 C CA . LEU A 1 87 ? 16.136 7.908 -11.505 1.00 79.00 87 LEU A CA 1
ATOM 643 C C . LEU A 1 87 ? 15.134 8.934 -12.051 1.00 79.00 87 LEU A C 1
ATOM 645 O O . LEU A 1 87 ? 15.266 10.126 -11.781 1.00 79.00 87 LEU A O 1
ATOM 649 N N . SER A 1 88 ? 14.172 8.499 -12.868 1.00 82.62 88 SER A N 1
ATOM 650 C CA . SER A 1 88 ? 13.284 9.392 -13.625 1.00 82.62 88 SER A CA 1
ATOM 651 C C . SER A 1 88 ? 11.811 8.992 -13.596 1.00 82.62 88 SER A C 1
ATOM 653 O O . SER A 1 88 ? 10.978 9.704 -14.157 1.00 82.62 88 SER A O 1
ATOM 655 N N . SER A 1 89 ? 11.467 7.882 -12.945 1.00 83.62 89 SER A N 1
ATOM 656 C CA . SER A 1 89 ? 10.083 7.456 -12.746 1.00 83.62 89 SER A CA 1
ATOM 657 C C . SER A 1 89 ? 9.788 7.330 -11.266 1.00 83.62 89 SER A C 1
ATOM 659 O O . SER A 1 89 ? 10.655 6.928 -10.505 1.00 83.62 89 SER A O 1
ATOM 661 N N . TRP A 1 90 ? 8.548 7.609 -10.890 1.00 88.25 90 TRP A N 1
ATOM 662 C CA . TRP A 1 90 ? 8.035 7.354 -9.553 1.00 88.25 90 TRP A CA 1
ATOM 663 C C . TRP A 1 90 ? 6.886 6.349 -9.644 1.00 88.25 90 TRP A C 1
ATOM 665 O O . TRP A 1 90 ? 6.222 6.243 -10.681 1.00 88.25 90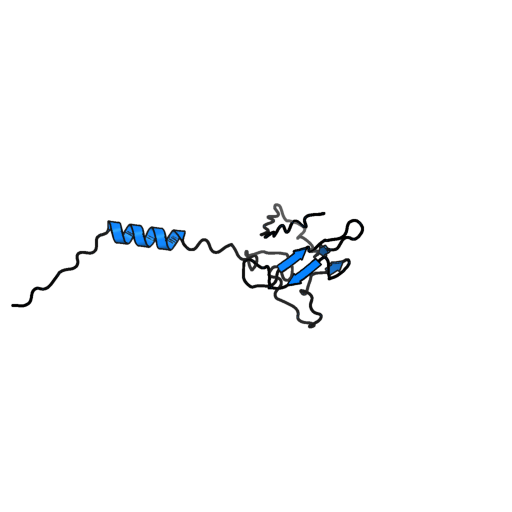 TRP A O 1
ATOM 675 N N . ALA A 1 91 ? 6.662 5.615 -8.561 1.00 90.88 91 ALA A N 1
ATOM 676 C CA . ALA A 1 91 ? 5.484 4.784 -8.374 1.00 90.88 91 ALA A CA 1
ATOM 677 C C . ALA A 1 91 ? 4.996 4.913 -6.932 1.00 90.88 91 ALA A C 1
ATOM 679 O O . ALA A 1 91 ? 5.787 5.197 -6.029 1.00 90.88 91 ALA A O 1
ATOM 680 N N . ALA A 1 92 ? 3.697 4.744 -6.723 1.00 91.62 92 ALA A N 1
ATOM 681 C CA . ALA A 1 92 ? 3.100 4.861 -5.405 1.00 91.62 92 ALA A CA 1
ATOM 682 C C . ALA A 1 92 ? 1.829 4.027 -5.285 1.00 91.62 92 ALA A C 1
ATOM 684 O O . ALA A 1 92 ? 1.118 3.790 -6.261 1.00 91.62 92 ALA A O 1
ATOM 685 N N . TRP A 1 93 ? 1.532 3.683 -4.040 1.00 92.94 93 TRP A N 1
ATOM 686 C CA . TRP A 1 93 ? 0.215 3.264 -3.600 1.00 92.94 93 TRP A CA 1
ATOM 687 C C . TRP A 1 93 ? -0.373 4.364 -2.727 1.00 92.94 93 TRP A C 1
ATOM 689 O O . TRP A 1 93 ? 0.314 4.898 -1.853 1.00 92.94 93 TRP A O 1
ATOM 699 N N . SER A 1 94 ? -1.636 4.697 -2.953 1.00 92.81 94 SER A N 1
ATOM 700 C CA . SER A 1 94 ? -2.354 5.694 -2.165 1.00 92.81 94 SER A CA 1
ATOM 701 C C . SER A 1 94 ? -3.748 5.206 -1.810 1.00 92.81 94 SER A C 1
ATOM 703 O O . SER A 1 94 ? -4.381 4.487 -2.574 1.00 92.81 94 SER A O 1
ATOM 705 N N . THR A 1 95 ? -4.247 5.656 -0.670 1.00 92.62 95 THR A N 1
ATOM 706 C CA . THR A 1 95 ? -5.652 5.542 -0.287 1.00 92.62 95 THR A CA 1
ATOM 707 C C . THR A 1 95 ? -6.074 6.871 0.313 1.00 92.62 95 THR A C 1
ATOM 709 O O . THR A 1 95 ? -5.275 7.558 0.953 1.00 92.62 95 THR A O 1
ATOM 712 N N . GLU A 1 96 ? -7.335 7.225 0.125 1.00 90.88 96 GLU A N 1
ATOM 713 C CA . GLU A 1 96 ? -7.924 8.431 0.691 1.00 90.88 96 GLU A CA 1
ATOM 714 C C . GLU A 1 96 ? -9.060 8.034 1.628 1.00 90.88 96 GLU A C 1
ATOM 716 O O . GLU A 1 96 ? -9.813 7.100 1.355 1.00 90.88 96 GLU A O 1
ATOM 721 N N . VAL A 1 97 ? -9.168 8.727 2.760 1.00 87.38 97 VAL A N 1
ATOM 722 C CA . VAL A 1 97 ? -10.265 8.535 3.705 1.00 87.38 97 VAL A CA 1
ATOM 723 C C . VAL A 1 97 ? -10.759 9.886 4.196 1.00 87.38 97 VAL A C 1
ATOM 725 O O . VAL A 1 97 ? -9.975 10.753 4.589 1.00 87.38 97 VAL A O 1
ATOM 728 N N . GLU A 1 98 ? -12.075 10.067 4.189 1.00 85.62 98 GLU A N 1
ATOM 729 C CA . GLU A 1 98 ? -12.697 11.224 4.815 1.00 85.62 98 GLU A CA 1
ATOM 730 C C . GLU A 1 98 ? -12.730 11.042 6.334 1.00 85.62 98 GLU A C 1
ATOM 732 O O . GLU A 1 98 ? -13.328 10.105 6.867 1.00 85.62 98 GLU A O 1
ATOM 737 N N . LEU A 1 99 ? -12.097 11.969 7.049 1.00 81.06 99 LEU A N 1
ATOM 738 C CA . LEU A 1 99 ? -12.110 11.981 8.505 1.00 81.06 99 LEU A CA 1
ATOM 739 C C . LEU A 1 99 ? -13.394 12.659 9.024 1.00 81.06 99 LEU A C 1
ATOM 741 O O . LEU A 1 99 ? -13.747 13.746 8.559 1.00 81.06 99 LEU A O 1
ATOM 745 N N . PRO A 1 100 ? -14.085 12.077 10.024 1.00 80.75 100 PRO A N 1
ATOM 746 C CA . PRO A 1 100 ? -15.142 12.745 10.770 1.00 80.75 100 PRO A CA 1
ATOM 747 C C . PRO A 1 100 ? -14.826 14.189 11.178 1.00 80.75 100 PRO A C 1
ATOM 749 O O . PRO A 1 100 ? -13.760 14.502 11.701 1.00 80.75 100 PRO A O 1
ATOM 752 N N . ARG A 1 101 ? -15.823 15.069 11.018 1.00 77.81 101 ARG A N 1
ATOM 753 C CA . ARG A 1 101 ? -15.723 16.526 11.239 1.00 77.81 101 ARG A CA 1
ATOM 754 C C . ARG A 1 101 ? -15.341 16.936 12.669 1.00 77.81 101 ARG A C 1
ATOM 756 O O . ARG A 1 101 ? -14.961 18.080 12.893 1.00 77.81 101 ARG A O 1
ATOM 763 N N . VAL A 1 102 ? -15.486 16.026 13.631 1.00 78.12 102 VAL A N 1
ATOM 764 C CA . VAL A 1 102 ? -15.098 16.213 15.032 1.00 78.12 102 VAL A CA 1
ATOM 765 C C . VAL A 1 102 ? -14.163 15.071 15.411 1.00 78.12 102 VAL A C 1
ATOM 767 O O . VAL A 1 102 ? -14.589 14.066 15.974 1.00 78.12 102 VAL A O 1
ATOM 770 N N . MET A 1 103 ? -12.887 15.225 15.072 1.00 72.75 103 MET A N 1
ATOM 771 C CA . MET A 1 103 ? -11.816 14.354 15.540 1.00 72.75 103 MET A CA 1
ATOM 772 C C . MET A 1 103 ? -10.756 15.227 16.213 1.00 72.75 103 MET A C 1
ATOM 774 O O . MET A 1 103 ? -10.067 15.977 15.523 1.00 72.75 103 MET A O 1
ATOM 778 N N . PRO A 1 104 ? -10.666 15.215 17.554 1.00 73.44 104 PRO A N 1
ATOM 779 C CA . PRO A 1 104 ? -9.694 16.043 18.261 1.00 73.44 104 PRO A CA 1
ATOM 780 C C . PRO A 1 104 ? -8.259 15.515 18.116 1.00 73.44 104 PRO A C 1
ATOM 782 O O . PRO A 1 104 ? -7.320 16.271 18.342 1.00 73.44 104 PRO A O 1
ATOM 785 N N . GLU A 1 105 ? -8.091 14.246 17.736 1.00 80.25 105 GLU A N 1
ATOM 786 C CA . GLU A 1 105 ? -6.799 13.577 17.622 1.00 80.25 105 GLU A CA 1
ATOM 787 C C . GLU A 1 105 ? -6.853 12.484 16.546 1.00 80.25 105 GLU A C 1
ATOM 789 O O . GLU A 1 105 ? -7.866 11.795 16.409 1.00 80.25 105 GLU A O 1
ATOM 794 N N . LEU A 1 106 ? -5.765 12.350 15.784 1.00 79.88 106 LEU A N 1
ATOM 795 C CA . LEU A 1 106 ? -5.541 11.284 14.811 1.00 79.88 106 LEU A CA 1
ATOM 796 C C . LEU A 1 106 ? -4.244 10.571 15.184 1.00 79.88 106 LEU A C 1
ATOM 798 O O . LEU A 1 106 ? -3.174 11.181 15.172 1.00 79.88 106 LEU A O 1
ATOM 802 N N . GLU A 1 107 ? -4.343 9.279 15.473 1.00 81.75 107 GLU A N 1
ATOM 803 C CA . GLU A 1 107 ? -3.184 8.422 15.681 1.00 81.75 107 GLU A CA 1
ATOM 804 C C . GLU A 1 107 ? -2.863 7.677 14.385 1.00 81.75 107 GLU A C 1
ATOM 806 O O . GLU A 1 107 ? -3.729 7.034 13.790 1.00 81.75 107 GLU A O 1
ATOM 811 N N . VAL A 1 108 ? -1.608 7.764 13.945 1.00 81.62 108 VAL A N 1
ATOM 812 C CA . VAL A 1 108 ? -1.125 7.061 12.756 1.00 81.62 108 VAL A CA 1
ATOM 813 C C . VAL A 1 108 ? -0.026 6.099 13.181 1.00 81.62 108 VAL A C 1
ATOM 815 O O . VAL A 1 108 ? 0.988 6.514 13.739 1.00 81.62 108 VAL A O 1
ATOM 818 N N . GLN A 1 109 ? -0.222 4.814 12.893 1.00 79.50 109 GLN A N 1
ATOM 819 C CA . GLN A 1 109 ? 0.768 3.765 13.121 1.00 79.50 109 GLN A CA 1
ATOM 820 C C . GLN A 1 109 ? 1.053 3.041 11.804 1.00 79.50 109 GLN A C 1
ATOM 822 O O . GLN A 1 109 ? 0.130 2.678 11.076 1.00 79.50 109 GLN A O 1
ATOM 827 N N . TRP A 1 110 ? 2.327 2.801 11.504 1.00 77.56 110 TRP A N 1
ATOM 828 C CA . TRP A 1 110 ? 2.752 1.996 10.359 1.00 77.56 110 TRP A CA 1
ATOM 829 C C . TRP A 1 110 ? 3.941 1.113 10.734 1.00 77.56 110 TRP A C 1
ATOM 831 O O . TRP A 1 110 ? 4.754 1.464 11.587 1.00 77.56 110 TRP A O 1
ATOM 841 N N . ASN A 1 111 ? 4.064 -0.025 10.052 1.00 75.62 111 ASN A N 1
ATOM 842 C CA . ASN A 1 111 ? 5.206 -0.928 10.165 1.00 75.62 111 ASN A CA 1
ATOM 843 C C . ASN A 1 111 ? 5.898 -1.013 8.808 1.00 75.62 111 ASN A C 1
ATOM 845 O O . ASN A 1 111 ? 5.252 -1.364 7.823 1.00 75.62 111 ASN A O 1
ATOM 849 N N . TRP A 1 112 ? 7.195 -0.710 8.751 1.00 73.06 112 TRP A N 1
ATOM 850 C CA . TRP A 1 112 ? 7.988 -0.795 7.523 1.00 73.06 112 TRP A CA 1
ATOM 851 C C . TRP A 1 112 ? 9.083 -1.850 7.665 1.00 73.06 112 TRP A C 1
ATOM 853 O O . TRP A 1 112 ? 9.772 -1.914 8.682 1.00 73.06 112 TRP A O 1
ATOM 863 N N . GLY A 1 113 ? 9.260 -2.651 6.617 1.00 73.19 113 GLY A N 1
ATOM 864 C CA . GLY A 1 113 ? 10.441 -3.482 6.405 1.00 73.19 113 GLY A CA 1
ATOM 865 C C . GLY A 1 113 ? 11.206 -2.959 5.194 1.00 73.19 113 GLY A C 1
ATOM 866 O O . GLY A 1 113 ? 10.594 -2.488 4.239 1.00 73.19 113 GLY A O 1
ATOM 867 N N . TYR A 1 114 ? 12.535 -3.025 5.224 1.00 69.62 114 TYR A N 1
ATOM 868 C CA . TYR A 1 114 ? 13.369 -2.654 4.084 1.00 69.62 114 TYR A CA 1
ATOM 869 C C . TYR A 1 114 ? 14.458 -3.698 3.861 1.00 69.62 114 TYR A C 1
ATOM 871 O O . TYR A 1 114 ? 14.977 -4.294 4.804 1.00 69.62 114 TYR A O 1
ATOM 879 N N . THR A 1 115 ? 14.813 -3.899 2.597 1.00 71.69 115 THR A N 1
ATOM 880 C CA . THR A 1 115 ? 15.987 -4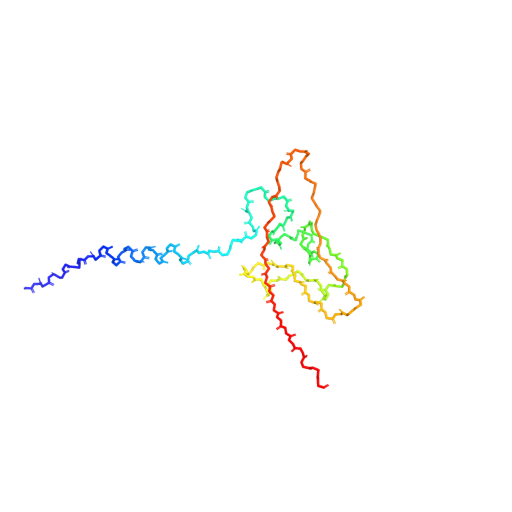.669 2.185 1.00 71.69 115 THR A CA 1
ATOM 881 C C . THR A 1 115 ? 16.839 -3.763 1.311 1.00 71.69 115 THR A C 1
ATOM 883 O O . THR A 1 115 ? 16.336 -3.192 0.349 1.00 71.69 115 THR A O 1
ATOM 886 N N . ILE A 1 116 ? 18.118 -3.606 1.655 1.00 68.44 116 ILE A N 1
ATOM 887 C CA . ILE A 1 116 ? 19.069 -2.827 0.856 1.00 68.44 116 ILE A CA 1
ATOM 888 C C . ILE A 1 116 ? 19.953 -3.812 0.102 1.00 68.44 116 ILE A C 1
ATOM 890 O O . ILE A 1 116 ? 20.744 -4.534 0.706 1.00 68.44 116 ILE A O 1
ATOM 894 N N . THR A 1 117 ? 19.838 -3.817 -1.221 1.00 68.50 117 THR A N 1
ATOM 895 C CA . THR A 1 117 ? 20.755 -4.526 -2.117 1.00 68.50 117 THR A CA 1
ATOM 896 C C . THR A 1 117 ? 21.621 -3.512 -2.845 1.00 68.50 117 THR A C 1
ATOM 898 O O . THR A 1 117 ? 21.136 -2.763 -3.689 1.00 68.50 117 THR A O 1
ATOM 901 N N . SER A 1 118 ? 22.912 -3.474 -2.518 1.00 64.00 118 SER A N 1
ATOM 902 C CA . SER A 1 118 ? 23.893 -2.700 -3.276 1.00 64.00 118 SER A CA 1
ATOM 903 C C . SER A 1 118 ? 24.297 -3.469 -4.533 1.00 64.00 118 SER A C 1
ATOM 905 O O . SER A 1 118 ? 24.818 -4.581 -4.428 1.00 64.00 118 SER A O 1
ATOM 907 N N . HIS A 1 119 ? 24.118 -2.871 -5.709 1.00 56.84 119 HIS A N 1
ATOM 908 C CA . HIS A 1 119 ? 24.863 -3.283 -6.895 1.00 56.84 119 HIS A CA 1
ATOM 909 C C . HIS A 1 119 ? 26.227 -2.591 -6.857 1.00 56.84 119 HIS A C 1
ATOM 911 O O . HIS A 1 119 ? 26.292 -1.362 -6.849 1.00 56.84 119 HIS A O 1
ATOM 917 N N . ASN A 1 120 ? 27.310 -3.371 -6.810 1.00 55.50 120 ASN A N 1
ATOM 918 C CA . ASN A 1 120 ? 28.633 -2.826 -7.097 1.00 55.50 120 ASN A CA 1
ATOM 919 C C . ASN A 1 120 ? 28.613 -2.337 -8.547 1.00 55.50 120 ASN A C 1
ATOM 921 O O . ASN A 1 120 ? 28.285 -3.100 -9.456 1.00 55.50 120 ASN A O 1
ATOM 925 N N . VAL A 1 121 ? 28.893 -1.052 -8.735 1.00 56.97 121 VAL A N 1
ATOM 926 C CA . VAL A 1 121 ? 29.197 -0.498 -10.049 1.00 56.97 121 VAL A CA 1
ATOM 927 C C . VAL A 1 121 ? 30.691 -0.741 -10.239 1.00 56.97 121 VAL A C 1
ATOM 929 O O . VAL A 1 121 ? 31.490 -0.109 -9.547 1.00 56.97 121 VAL A O 1
ATOM 932 N N . ASP A 1 122 ? 31.036 -1.727 -11.068 1.00 55.12 122 ASP A N 1
ATOM 933 C CA . ASP A 1 122 ? 32.415 -1.963 -11.518 1.00 55.12 122 ASP A CA 1
ATOM 934 C C . ASP A 1 122 ? 32.914 -0.809 -12.407 1.00 55.12 122 ASP A C 1
ATOM 936 O O . ASP A 1 122 ? 32.098 -0.259 -13.189 1.00 55.12 122 ASP A O 1
#

Secondary structure (DSSP, 8-state):
----------HHHHHHHHHHHHHTT-----SS--TT--STTTTS---SS-SSS-TT-EEES-TTTEEEESTT-TTSS-EEEE----SS---EEE------S--S-------------PPP--